Protein AF-A0A2E6QHL0-F1 (afdb_monomer)

Mean predicted aligned error: 8.98 Å

Sequence (93 aa):
MSERKTPHPVDVHVGRRLKHRREQLGLSQVVLAGSTGVTYQQIQKYETARDRISASRLHDMAETLGVPVGYFFAGLPHGEGSGCTVGDPSAES

pLDDT: mean 85.04, std 16.53, range [39.09, 96.75]

Radius of gyration: 17.1 Å; Cα contacts (8 Å, |Δi|>4): 73; chains: 1; bounding box: 36×60×32 Å

Secondary structure (DSSP, 8-state):
-----PPPHHHHHHHHHHHHHHHHTT--HHHHHHHHTS-HHHHHHHHTTSSPPPHHHHHHHHHHTT--GGGGTTTS-----------------

Nearest PDB structures (foldseek):
  2b5a-assembly1_A  TM=9.445E-01  e=6.366E-06  [Bacillus] caldolyticus
  1y7y-assembly1_B  TM=9.591E-01  e=2.388E-05  Aeromonas hydrophila
  3f52-assembly1_A  TM=9.615E-01  e=5.764E-05  Corynebacterium glutamicum
  3f51-assembly1_A  TM=9.421E-01  e=6.139E-05  Corynebacterium glutamicum
  3f52-assembly1_E  TM=9.026E-01  e=9.538E-05  Corynebacterium glutamicum

Structure (mmCIF, N/CA/C/O backbone):
data_AF-A0A2E6QHL0-F1
#
_entry.id   AF-A0A2E6QHL0-F1
#
loop_
_atom_site.group_PDB
_atom_site.id
_atom_site.type_symbol
_atom_site.label_atom_id
_atom_site.label_alt_id
_atom_site.label_comp_id
_atom_site.label_asym_id
_atom_site.label_entity_id
_atom_site.label_seq_id
_atom_site.pdbx_PDB_ins_code
_atom_site.Cartn_x
_atom_site.Cartn_y
_atom_site.Cartn_z
_atom_site.occupancy
_atom_site.B_iso_or_equiv
_atom_site.auth_seq_id
_atom_site.auth_comp_id
_atom_site.auth_asym_id
_atom_site.auth_atom_id
_atom_site.pdbx_PDB_model_num
ATOM 1 N N . MET A 1 1 ? 22.203 14.835 -1.957 1.00 39.09 1 MET A N 1
ATOM 2 C CA . MET A 1 1 ? 21.006 14.829 -2.825 1.00 39.09 1 MET A CA 1
ATOM 3 C C . MET A 1 1 ? 20.719 13.379 -3.164 1.00 39.09 1 MET A C 1
ATOM 5 O O . MET A 1 1 ? 21.565 12.771 -3.798 1.00 39.09 1 MET A O 1
ATOM 9 N N . SER A 1 2 ? 19.634 12.788 -2.660 1.00 51.91 2 SER A N 1
ATOM 10 C CA . SER A 1 2 ? 19.357 11.369 -2.922 1.00 51.91 2 SER A CA 1
ATOM 11 C C . SER A 1 2 ? 19.012 11.168 -4.395 1.00 51.91 2 SER A C 1
ATOM 13 O O . SER A 1 2 ? 18.064 11.777 -4.892 1.00 51.91 2 SER A O 1
ATOM 15 N N . GLU A 1 3 ? 19.793 10.335 -5.085 1.00 53.38 3 GLU A N 1
ATOM 16 C CA . GLU A 1 3 ? 19.503 9.867 -6.440 1.00 53.38 3 GLU A CA 1
ATOM 17 C C . GLU A 1 3 ? 18.059 9.364 -6.505 1.00 53.38 3 GLU A C 1
ATOM 19 O O . GLU A 1 3 ? 17.643 8.511 -5.715 1.00 53.38 3 GLU A O 1
ATOM 24 N N . ARG A 1 4 ? 17.266 9.914 -7.433 1.00 60.31 4 ARG A N 1
ATOM 25 C CA . ARG A 1 4 ? 15.922 9.407 -7.716 1.00 60.31 4 ARG A CA 1
ATOM 26 C C . ARG A 1 4 ? 16.063 8.034 -8.362 1.00 60.31 4 ARG A C 1
ATOM 28 O O . ARG A 1 4 ? 16.094 7.919 -9.581 1.00 60.31 4 ARG A O 1
ATOM 35 N N . LYS A 1 5 ? 16.174 7.001 -7.529 1.00 67.69 5 LYS A N 1
ATOM 36 C CA . LYS A 1 5 ? 16.143 5.611 -7.963 1.00 67.69 5 LYS A CA 1
ATOM 37 C C . LYS A 1 5 ? 14.786 5.365 -8.612 1.00 67.69 5 LYS A C 1
ATOM 39 O O . LYS A 1 5 ? 13.758 5.449 -7.941 1.00 67.69 5 LYS A O 1
ATOM 44 N N . THR A 1 6 ? 14.787 5.132 -9.921 1.00 81.19 6 THR A N 1
ATOM 45 C CA . THR A 1 6 ? 13.578 4.768 -10.659 1.00 81.19 6 THR A CA 1
ATOM 46 C C . THR A 1 6 ? 12.955 3.546 -9.979 1.00 81.19 6 THR A C 1
ATOM 48 O O . THR A 1 6 ? 13.671 2.565 -9.748 1.00 81.19 6 THR A O 1
ATOM 51 N N . PRO A 1 7 ? 11.668 3.600 -9.596 1.00 85.50 7 PRO A N 1
ATOM 52 C CA . PRO A 1 7 ? 11.020 2.478 -8.934 1.00 85.50 7 PRO A CA 1
ATOM 53 C C . PRO A 1 7 ? 11.005 1.260 -9.856 1.00 85.50 7 PRO A C 1
ATOM 55 O O . PRO A 1 7 ? 10.906 1.387 -11.078 1.00 85.50 7 PRO A O 1
ATOM 58 N N . HIS A 1 8 ? 11.132 0.071 -9.270 1.00 88.94 8 HIS A N 1
ATOM 59 C CA . HIS A 1 8 ? 11.159 -1.163 -10.043 1.00 88.94 8 HIS A CA 1
ATOM 60 C C . HIS A 1 8 ? 9.808 -1.349 -10.761 1.00 88.94 8 HIS A C 1
ATOM 62 O O . HIS A 1 8 ? 8.765 -1.109 -10.147 1.00 88.94 8 HIS A O 1
ATOM 68 N N . PRO A 1 9 ? 9.771 -1.816 -12.023 1.00 90.62 9 PRO A N 1
ATOM 69 C CA . PRO A 1 9 ? 8.518 -1.965 -12.775 1.00 90.62 9 PRO A CA 1
ATOM 70 C C . PRO A 1 9 ? 7.490 -2.862 -12.065 1.00 90.62 9 PRO A C 1
ATOM 72 O O . PRO A 1 9 ? 6.290 -2.604 -12.136 1.00 90.62 9 PRO A O 1
ATOM 75 N N . VAL A 1 10 ? 7.958 -3.870 -11.322 1.00 91.62 10 VAL A N 1
ATOM 76 C CA . VAL A 1 10 ? 7.099 -4.724 -10.480 1.00 91.62 10 VAL A CA 1
ATOM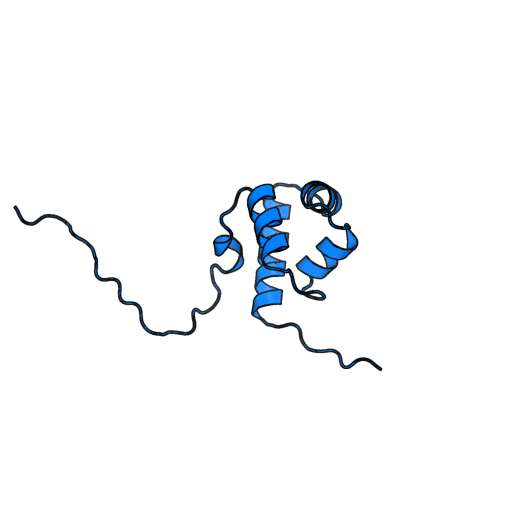 77 C C . VAL A 1 10 ? 6.434 -3.923 -9.358 1.00 91.62 10 VAL A C 1
ATOM 79 O O . VAL A 1 10 ? 5.233 -4.067 -9.160 1.00 91.62 10 VAL A O 1
ATOM 82 N N . ASP A 1 11 ? 7.169 -3.048 -8.663 1.00 93.06 11 ASP A N 1
ATOM 83 C CA . ASP A 1 11 ? 6.608 -2.225 -7.582 1.00 93.06 11 ASP A CA 1
ATOM 84 C C . ASP A 1 11 ? 5.542 -1.260 -8.135 1.00 93.06 11 ASP A C 1
ATOM 86 O O . ASP A 1 11 ? 4.471 -1.103 -7.549 1.00 93.06 11 ASP A O 1
ATOM 90 N N . VAL A 1 12 ? 5.797 -0.674 -9.313 1.00 94.06 12 VAL A N 1
ATOM 91 C CA . VAL A 1 12 ? 4.840 0.187 -10.033 1.00 94.06 12 VAL A CA 1
ATOM 92 C C . VAL A 1 12 ? 3.560 -0.571 -10.381 1.00 94.06 12 VAL A C 1
ATOM 94 O O . VAL A 1 12 ? 2.455 -0.065 -10.168 1.00 94.06 12 VAL A O 1
ATOM 97 N N . HIS A 1 13 ? 3.688 -1.795 -10.892 1.00 94.94 13 HIS A N 1
ATOM 98 C CA . HIS A 1 13 ? 2.538 -2.630 -11.236 1.00 94.94 13 HIS A CA 1
ATOM 99 C C . HIS A 1 13 ? 1.724 -3.026 -10.005 1.00 94.94 13 HIS A C 1
ATOM 101 O O . HIS A 1 13 ? 0.505 -2.844 -9.993 1.00 94.94 13 HIS A O 1
ATOM 107 N N . VAL A 1 14 ? 2.395 -3.502 -8.953 1.00 95.62 14 VAL A N 1
ATOM 108 C CA . VAL A 1 14 ? 1.762 -3.884 -7.685 1.00 95.62 14 VAL A CA 1
ATOM 109 C C . VAL A 1 14 ? 1.011 -2.695 -7.082 1.00 95.62 14 VAL A C 1
ATOM 111 O O . VAL A 1 14 ? -0.168 -2.827 -6.747 1.00 95.62 14 VAL A O 1
ATOM 114 N N . GLY A 1 15 ? 1.635 -1.513 -7.030 1.00 95.75 15 GLY A N 1
ATOM 115 C CA . GLY A 1 15 ? 1.000 -0.282 -6.550 1.00 95.75 15 GLY A CA 1
ATOM 116 C C . GLY A 1 15 ? -0.246 0.101 -7.355 1.00 95.75 15 GLY A C 1
ATOM 117 O O . GLY A 1 15 ? -1.288 0.432 -6.782 1.00 95.75 15 GLY A O 1
ATOM 118 N N . ARG A 1 16 ? -0.195 -0.036 -8.688 1.00 95.88 16 ARG A N 1
ATOM 119 C CA . ARG A 1 16 ? -1.357 0.203 -9.561 1.00 95.88 16 ARG A CA 1
ATOM 120 C C . ARG A 1 16 ? -2.487 -0.794 -9.300 1.00 95.88 16 ARG A C 1
ATOM 122 O O . ARG A 1 16 ? -3.651 -0.396 -9.263 1.00 95.88 16 ARG A O 1
ATOM 129 N N . ARG A 1 17 ? -2.165 -2.079 -9.116 1.00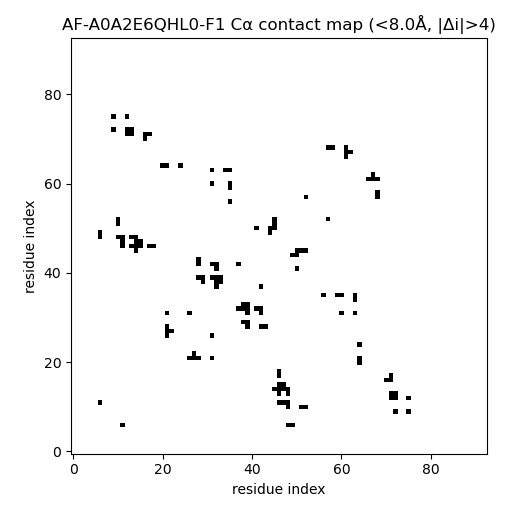 96.19 17 ARG A N 1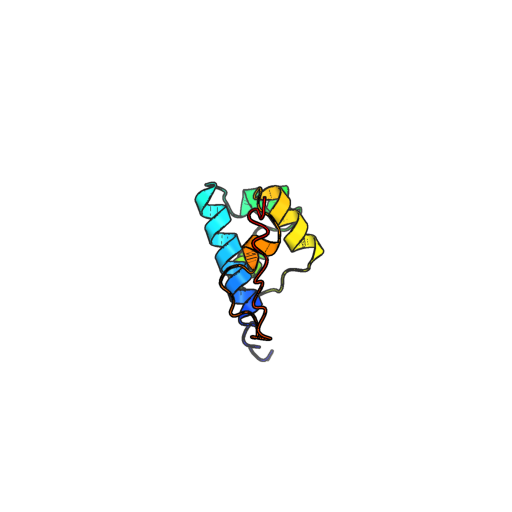
ATOM 130 C CA . ARG A 1 17 ? -3.147 -3.137 -8.811 1.00 96.19 17 ARG A CA 1
ATOM 131 C C . ARG A 1 17 ? -3.804 -2.917 -7.452 1.00 96.19 17 ARG A C 1
ATOM 133 O O . ARG A 1 17 ? -5.019 -3.087 -7.352 1.00 96.19 17 ARG A O 1
ATOM 140 N N . LEU A 1 18 ? -3.027 -2.487 -6.456 1.00 96.19 18 LEU A N 1
ATOM 141 C CA . LEU A 1 18 ? -3.515 -2.116 -5.128 1.00 96.19 18 LEU A CA 1
ATOM 142 C C . LEU A 1 18 ? -4.534 -0.978 -5.211 1.00 96.19 18 LEU A C 1
ATOM 144 O O . LEU A 1 18 ? -5.672 -1.145 -4.772 1.00 96.19 18 LEU A O 1
ATOM 148 N N . LYS A 1 19 ? -4.159 0.130 -5.861 1.00 96.75 19 LYS A N 1
ATOM 149 C CA . LYS A 1 19 ? -5.041 1.285 -6.069 1.00 96.75 19 LYS A CA 1
ATOM 150 C C . LYS A 1 19 ? -6.341 0.884 -6.764 1.00 96.75 19 LYS A C 1
ATOM 152 O O . LYS A 1 19 ? -7.424 1.192 -6.279 1.00 96.75 19 LYS A O 1
ATOM 157 N N . HIS A 1 20 ? -6.225 0.160 -7.874 1.00 96.31 20 HIS A N 1
ATOM 158 C CA . HIS A 1 20 ? -7.378 -0.247 -8.670 1.00 96.31 20 HIS A CA 1
ATOM 159 C C . HIS A 1 20 ? -8.339 -1.134 -7.873 1.00 96.31 20 HIS A C 1
ATOM 161 O O . HIS A 1 20 ? -9.546 -0.910 -7.891 1.00 96.31 20 HIS A O 1
ATOM 167 N N . ARG A 1 21 ? -7.821 -2.121 -7.128 1.00 96.50 21 ARG A N 1
ATOM 168 C CA . ARG A 1 21 ? -8.670 -2.993 -6.308 1.00 96.50 21 ARG A CA 1
ATOM 169 C C . ARG A 1 21 ? -9.334 -2.229 -5.165 1.00 96.50 21 ARG A C 1
ATOM 171 O O . ARG A 1 21 ? -10.512 -2.448 -4.903 1.00 96.50 21 ARG A O 1
ATOM 178 N N . ARG A 1 22 ? -8.606 -1.315 -4.521 1.00 96.19 22 ARG A N 1
ATOM 179 C CA . ARG A 1 22 ? -9.157 -0.436 -3.485 1.00 96.19 22 ARG A CA 1
ATOM 180 C C . ARG A 1 22 ? -10.329 0.393 -4.028 1.00 96.19 22 ARG A C 1
ATOM 182 O O . ARG A 1 22 ? -11.373 0.459 -3.387 1.00 96.19 22 ARG A O 1
ATOM 189 N N . GLU A 1 23 ? -10.166 0.992 -5.207 1.00 96.00 23 GLU A N 1
ATOM 190 C CA . GLU A 1 23 ? -11.199 1.804 -5.865 1.00 96.00 23 GLU A CA 1
ATOM 191 C C . GLU A 1 23 ? -12.428 0.977 -6.262 1.00 96.00 23 GLU A C 1
ATOM 193 O O . GLU A 1 23 ? -13.548 1.427 -6.041 1.00 96.00 23 GLU A O 1
ATOM 198 N N . GLN A 1 24 ? -12.242 -0.254 -6.750 1.00 96.12 24 GLN A N 1
ATOM 199 C CA . GLN A 1 24 ? -13.352 -1.177 -7.034 1.00 96.12 24 GLN A CA 1
ATOM 200 C C . GLN A 1 24 ? -14.199 -1.507 -5.803 1.00 96.12 24 GLN A C 1
ATOM 202 O O . GLN A 1 24 ? -15.400 -1.725 -5.925 1.00 96.12 24 GLN A O 1
ATOM 207 N N . LEU A 1 25 ? -13.575 -1.564 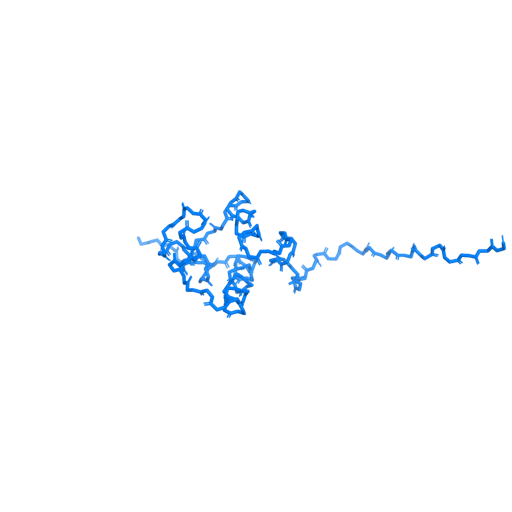-4.627 1.00 94.81 25 LEU A N 1
ATOM 208 C CA . LEU A 1 25 ? -14.260 -1.810 -3.360 1.00 94.81 25 LEU A CA 1
ATOM 209 C C . LEU A 1 25 ? -14.826 -0.524 -2.732 1.00 94.81 25 LEU A C 1
ATOM 211 O O . LEU A 1 25 ? -15.399 -0.581 -1.649 1.00 94.81 25 LEU A O 1
ATOM 215 N N . GLY A 1 26 ? -14.641 0.640 -3.368 1.00 95.69 26 GLY A N 1
ATOM 216 C CA . GLY A 1 26 ? -15.068 1.932 -2.825 1.00 95.69 26 GLY A CA 1
ATOM 217 C C . GLY A 1 26 ? -14.316 2.352 -1.556 1.00 95.69 26 GLY A C 1
ATOM 218 O O . GLY A 1 26 ? -14.782 3.217 -0.818 1.00 95.69 26 GLY A O 1
ATOM 219 N N . LEU A 1 27 ? -13.156 1.748 -1.277 1.00 94.19 27 LEU A N 1
ATOM 220 C CA . LEU A 1 27 ? -12.393 2.013 -0.060 1.00 94.19 27 LEU A CA 1
ATOM 221 C C . LEU A 1 27 ? -11.533 3.271 -0.225 1.00 94.19 27 LEU A C 1
ATOM 223 O O . LEU A 1 27 ? -10.860 3.469 -1.240 1.00 94.19 27 LEU A O 1
ATOM 227 N N . SER A 1 28 ? -11.487 4.124 0.798 1.00 95.62 28 SER A N 1
ATOM 228 C CA . SER A 1 28 ? -10.523 5.228 0.839 1.00 95.62 28 SER A CA 1
ATOM 229 C C . SER A 1 28 ? -9.141 4.729 1.281 1.00 95.62 28 SER A C 1
ATOM 231 O O . SER A 1 28 ? -9.008 3.665 1.890 1.00 95.62 28 SER A O 1
ATOM 233 N N . GLN A 1 29 ? -8.087 5.503 1.000 1.00 95.38 29 GLN A N 1
ATOM 234 C CA . GLN A 1 29 ? -6.728 5.169 1.453 1.00 95.38 29 GLN A CA 1
ATOM 235 C C . GLN A 1 29 ? -6.634 5.080 2.984 1.00 95.38 29 GLN A C 1
ATOM 237 O O . GLN A 1 29 ? -5.895 4.249 3.498 1.00 95.38 29 GLN A O 1
ATOM 242 N N . VAL A 1 30 ? -7.403 5.902 3.708 1.00 95.31 30 VAL A N 1
ATOM 243 C CA . VAL A 1 30 ? -7.453 5.896 5.179 1.00 95.31 30 VAL A CA 1
ATOM 244 C C . VAL A 1 30 ? -8.084 4.606 5.702 1.00 95.31 30 VAL A C 1
ATOM 246 O O . VAL A 1 30 ? -7.579 4.033 6.662 1.00 95.31 30 VAL A O 1
ATOM 249 N N . VAL A 1 31 ? -9.145 4.120 5.050 1.00 93.62 31 VAL A N 1
ATOM 250 C CA . VAL A 1 31 ? -9.801 2.863 5.442 1.00 93.62 31 VAL A CA 1
ATOM 251 C C . VAL A 1 31 ? -8.863 1.677 5.216 1.00 93.62 31 VAL A C 1
ATOM 253 O O . VAL A 1 31 ? -8.648 0.893 6.135 1.00 93.62 31 VAL A O 1
ATOM 256 N N . LEU A 1 32 ? -8.226 1.594 4.042 1.00 93.44 32 LEU A N 1
ATOM 257 C CA . LEU A 1 32 ? -7.247 0.538 3.758 1.00 93.44 32 LEU A CA 1
ATOM 258 C C . LEU A 1 32 ? -6.060 0.578 4.736 1.00 93.44 32 LEU A C 1
ATOM 260 O O . LEU A 1 32 ? -5.612 -0.464 5.208 1.00 93.44 32 LEU A O 1
ATOM 264 N N . ALA A 1 33 ? -5.570 1.777 5.059 1.00 94.69 33 ALA A N 1
ATOM 265 C CA . ALA A 1 33 ? -4.499 1.988 6.028 1.00 94.69 33 ALA A CA 1
ATOM 266 C C . ALA A 1 33 ? -4.878 1.473 7.428 1.00 94.69 33 ALA A C 1
ATOM 268 O O . ALA A 1 33 ? -4.101 0.745 8.044 1.00 94.69 33 ALA A O 1
ATOM 269 N N . GLY A 1 34 ? -6.094 1.790 7.890 1.00 94.44 34 GLY A N 1
ATOM 270 C CA . GLY A 1 34 ? -6.625 1.322 9.171 1.00 94.44 34 GLY A CA 1
ATOM 271 C C . GLY A 1 34 ? -6.704 -0.202 9.262 1.00 94.44 34 GLY A C 1
ATOM 272 O O . GLY A 1 34 ? -6.262 -0.775 10.252 1.00 94.44 34 GLY A O 1
ATOM 273 N N . SER A 1 35 ? -7.188 -0.864 8.209 1.00 90.69 35 SER A N 1
ATOM 274 C CA . SER A 1 35 ? -7.306 -2.329 8.170 1.00 90.69 35 SER A CA 1
ATOM 275 C C . SER A 1 35 ? -5.964 -3.055 8.069 1.00 90.69 35 SER A C 1
ATOM 277 O O . SER A 1 35 ? -5.834 -4.169 8.558 1.00 90.69 35 SER A O 1
ATOM 279 N N . THR A 1 36 ? -4.954 -2.425 7.465 1.00 90.25 36 THR A N 1
ATOM 280 C CA . THR A 1 36 ? -3.626 -3.033 7.261 1.00 90.25 36 THR A CA 1
ATOM 281 C C . THR A 1 36 ? -2.603 -2.609 8.315 1.00 90.25 36 THR A C 1
ATOM 283 O O . THR A 1 36 ? -1.461 -3.063 8.277 1.00 90.25 36 THR A O 1
ATOM 286 N N . GLY A 1 37 ? -2.976 -1.741 9.263 1.00 91.81 37 GLY A N 1
ATOM 287 C CA . GLY A 1 37 ? -2.090 -1.276 10.333 1.00 91.81 37 GLY A CA 1
ATOM 288 C C . GLY A 1 37 ? -0.893 -0.464 9.827 1.00 91.81 37 GLY A C 1
ATOM 289 O O . GLY A 1 37 ? 0.200 -0.559 10.389 1.00 91.81 37 GLY A O 1
ATOM 290 N N . VAL A 1 38 ? -1.076 0.294 8.743 1.00 93.31 38 VAL A N 1
ATOM 291 C CA . VAL A 1 38 ? -0.083 1.239 8.206 1.00 93.31 38 VAL A CA 1
ATOM 292 C C . VAL A 1 38 ? -0.679 2.642 8.151 1.00 93.31 38 VAL A C 1
ATOM 294 O O . VAL A 1 38 ? -1.871 2.844 8.360 1.00 93.31 38 VAL A O 1
ATOM 297 N N . THR A 1 39 ? 0.143 3.651 7.881 1.00 95.62 39 THR A N 1
ATOM 298 C CA . THR A 1 39 ? -0.346 5.032 7.753 1.00 95.62 39 THR A CA 1
ATOM 299 C C . THR A 1 39 ? -0.965 5.294 6.377 1.00 95.62 39 THR A C 1
ATOM 301 O O . THR A 1 39 ?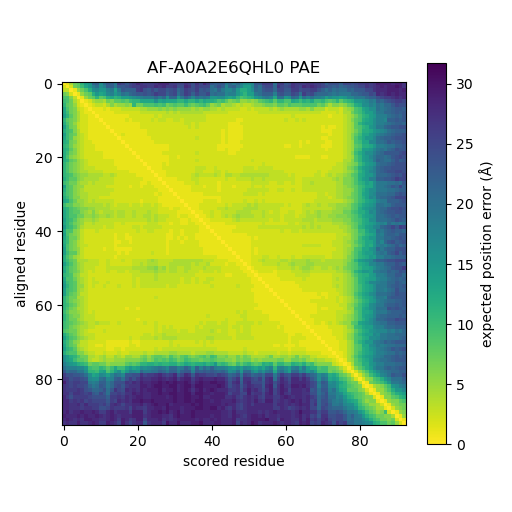 -0.573 4.686 5.378 1.00 95.62 39 THR A O 1
ATOM 304 N N . TYR A 1 40 ? -1.884 6.265 6.281 1.00 93.88 40 TYR A N 1
ATOM 305 C CA . TYR A 1 40 ? -2.457 6.673 4.985 1.00 93.88 40 TYR A CA 1
ATOM 306 C C . TYR A 1 40 ? -1.368 7.113 3.990 1.00 93.88 40 TYR A C 1
ATOM 308 O O . TYR A 1 40 ? -1.454 6.834 2.795 1.00 93.88 40 TYR A O 1
ATOM 316 N N . GLN A 1 41 ? -0.312 7.761 4.493 1.00 95.50 41 GLN A N 1
ATOM 317 C CA . GLN A 1 41 ? 0.825 8.201 3.689 1.00 95.50 41 GLN A CA 1
ATOM 318 C C . GLN A 1 41 ? 1.587 7.009 3.112 1.00 95.50 41 GLN A 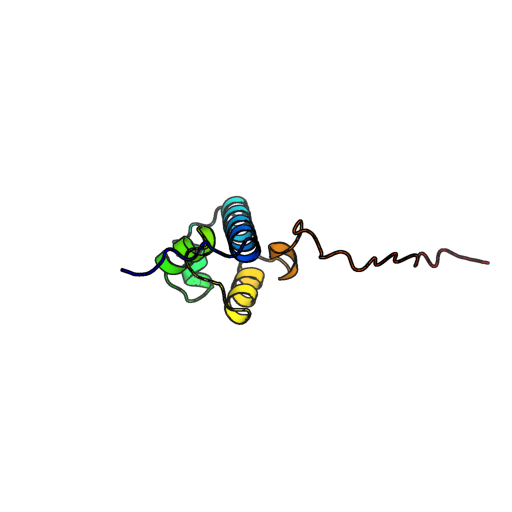C 1
ATOM 320 O O . GLN A 1 41 ? 2.021 7.067 1.964 1.00 95.50 41 GLN A O 1
ATOM 325 N N . GLN A 1 42 ? 1.734 5.920 3.873 1.00 95.06 42 GLN A N 1
ATOM 326 C CA . GLN A 1 42 ? 2.344 4.690 3.367 1.00 95.06 42 GLN A CA 1
ATOM 327 C C . GLN A 1 42 ? 1.495 4.059 2.269 1.00 95.06 42 GLN A C 1
ATOM 329 O O . GLN A 1 42 ? 2.050 3.736 1.226 1.00 95.06 42 GLN A O 1
ATOM 334 N N . ILE A 1 43 ? 0.168 3.983 2.428 1.00 95.94 43 ILE A N 1
ATOM 335 C CA . ILE A 1 43 ? -0.715 3.525 1.341 1.00 95.94 43 ILE A CA 1
ATOM 336 C C . ILE A 1 43 ? -0.519 4.379 0.085 1.00 95.94 43 ILE A C 1
ATOM 338 O O . ILE A 1 43 ? -0.311 3.837 -0.998 1.00 95.94 43 ILE A O 1
ATOM 342 N N . GLN A 1 44 ? -0.486 5.709 0.213 1.00 95.44 44 GLN A N 1
ATOM 343 C CA . GLN A 1 44 ? -0.228 6.594 -0.925 1.00 95.44 44 GLN A CA 1
ATOM 344 C C . GLN A 1 44 ? 1.142 6.325 -1.574 1.00 95.44 44 GLN A C 1
ATOM 346 O O . GLN A 1 44 ? 1.266 6.334 -2.802 1.00 95.44 44 GLN A O 1
ATOM 351 N N . LYS A 1 45 ? 2.189 6.088 -0.775 1.00 95.00 45 LYS A N 1
ATOM 352 C CA . LYS A 1 45 ? 3.528 5.755 -1.282 1.00 95.00 45 LYS A CA 1
ATOM 353 C C . LYS A 1 45 ? 3.572 4.392 -1.967 1.00 95.00 45 LYS A C 1
ATOM 355 O O . LYS A 1 45 ? 4.242 4.279 -2.987 1.00 95.00 45 LYS A O 1
ATOM 360 N N . TYR A 1 46 ? 2.835 3.407 -1.465 1.00 95.81 46 TYR A N 1
ATOM 361 C CA . TYR A 1 46 ? 2.695 2.094 -2.090 1.00 95.81 46 TYR A CA 1
ATOM 362 C C . TYR A 1 46 ? 1.965 2.187 -3.429 1.00 95.81 46 TYR A C 1
ATOM 364 O O . TYR A 1 46 ? 2.457 1.689 -4.436 1.00 95.81 46 TYR A O 1
ATOM 372 N N . GLU A 1 47 ? 0.850 2.917 -3.484 1.00 95.19 47 GLU A N 1
ATOM 373 C CA . GLU A 1 47 ? 0.095 3.131 -4.726 1.00 95.19 47 GLU A CA 1
ATOM 374 C C . GLU A 1 47 ? 0.886 3.904 -5.788 1.00 95.19 47 GLU A C 1
ATOM 376 O O . GLU A 1 47 ? 0.665 3.723 -6.983 1.00 95.19 47 GLU A O 1
ATOM 381 N N . THR A 1 48 ? 1.815 4.763 -5.362 1.00 94.12 48 THR A N 1
ATOM 382 C CA . THR A 1 48 ? 2.700 5.531 -6.254 1.00 94.12 48 THR A CA 1
ATOM 383 C C . THR A 1 48 ? 4.067 4.876 -6.465 1.00 94.12 48 THR A C 1
ATOM 385 O O . THR A 1 48 ? 4.922 5.477 -7.114 1.00 94.12 48 THR A O 1
ATOM 388 N N . ALA A 1 49 ? 4.278 3.670 -5.918 1.00 92.75 49 ALA A N 1
ATOM 389 C CA . ALA A 1 49 ? 5.540 2.925 -5.927 1.00 92.75 49 ALA A CA 1
ATOM 390 C C . ALA A 1 49 ? 6.764 3.732 -5.460 1.00 92.75 49 ALA A C 1
ATOM 392 O O . ALA A 1 49 ? 7.894 3.463 -5.860 1.00 92.75 49 ALA A O 1
ATOM 393 N N . ARG A 1 50 ? 6.547 4.734 -4.602 1.00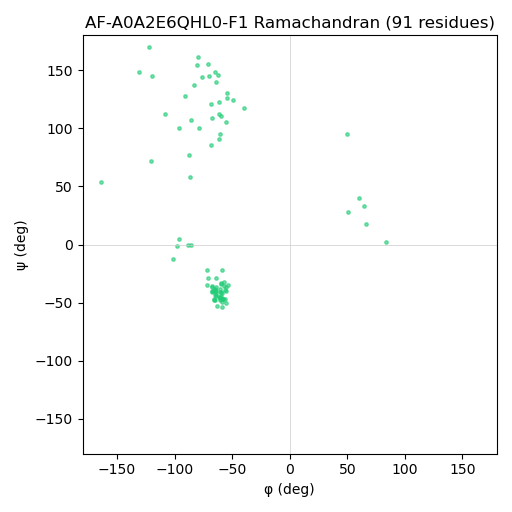 91.12 50 ARG A N 1
ATOM 394 C CA . ARG A 1 50 ? 7.627 5.487 -3.949 1.00 91.12 50 ARG A CA 1
ATOM 395 C C . ARG A 1 50 ? 8.330 4.643 -2.894 1.00 91.12 50 ARG A C 1
ATOM 397 O O . ARG A 1 50 ? 9.543 4.756 -2.754 1.00 91.12 50 ARG A O 1
ATOM 404 N N . ASP A 1 51 ? 7.564 3.788 -2.217 1.00 93.31 51 ASP A N 1
ATOM 405 C CA . ASP A 1 51 ? 8.067 2.820 -1.248 1.00 93.31 51 ASP A CA 1
ATOM 406 C C . ASP A 1 51 ? 7.708 1.404 -1.708 1.00 93.31 51 ASP A C 1
ATOM 408 O O . ASP A 1 51 ? 6.632 1.163 -2.261 1.00 93.31 51 ASP A O 1
ATOM 412 N N . ARG A 1 52 ? 8.609 0.457 -1.439 1.00 92.56 52 ARG A N 1
ATOM 413 C CA . ARG A 1 52 ? 8.380 -0.968 -1.693 1.00 92.56 52 ARG A CA 1
ATOM 414 C C . ARG A 1 52 ? 7.461 -1.549 -0.625 1.00 92.56 52 ARG A C 1
ATOM 416 O O . ARG A 1 52 ? 7.568 -1.201 0.552 1.00 92.56 52 ARG A O 1
ATOM 423 N N . ILE A 1 53 ? 6.604 -2.476 -1.033 1.00 94.19 53 ILE A N 1
ATOM 424 C CA . ILE A 1 53 ? 5.739 -3.229 -0.121 1.00 94.19 53 ILE A CA 1
ATOM 425 C C . ILE A 1 53 ? 6.487 -4.500 0.293 1.00 94.19 53 ILE A C 1
ATOM 427 O O . ILE A 1 53 ? 6.985 -5.233 -0.561 1.00 94.19 53 ILE A O 1
ATOM 431 N N . SER A 1 54 ? 6.600 -4.766 1.596 1.00 94.19 54 SER A N 1
ATOM 432 C CA . SER A 1 54 ? 7.148 -6.041 2.071 1.00 94.19 54 SER A CA 1
ATOM 433 C C . SER A 1 54 ? 6.167 -7.184 1.802 1.00 94.19 54 SER A C 1
ATOM 435 O O . SER A 1 54 ? 4.959 -6.968 1.743 1.00 94.19 54 SER A O 1
ATOM 437 N N . ALA A 1 55 ? 6.670 -8.417 1.701 1.00 93.56 55 ALA A N 1
ATOM 438 C CA . ALA A 1 55 ? 5.824 -9.591 1.478 1.00 93.56 55 ALA A CA 1
ATOM 439 C C . ALA A 1 55 ? 4.718 -9.739 2.542 1.00 93.56 55 ALA A C 1
ATOM 441 O O . ALA A 1 55 ? 3.574 -10.012 2.194 1.00 93.56 55 ALA A O 1
ATOM 442 N N . SER A 1 56 ? 5.038 -9.470 3.813 1.00 94.44 56 SER A N 1
ATOM 443 C CA . SER A 1 56 ? 4.064 -9.468 4.912 1.00 94.44 56 SER A CA 1
ATOM 444 C C . SER A 1 56 ? 2.933 -8.463 4.693 1.00 94.44 56 SER A C 1
ATOM 446 O O . SER A 1 56 ? 1.768 -8.827 4.733 1.00 94.44 56 SER A O 1
ATOM 448 N N . ARG A 1 57 ? 3.257 -7.209 4.358 1.00 94.50 57 ARG A N 1
ATOM 449 C CA . ARG A 1 57 ? 2.242 -6.171 4.127 1.00 94.50 57 ARG A CA 1
ATOM 450 C C . ARG A 1 57 ? 1.411 -6.437 2.884 1.00 94.50 57 ARG A C 1
ATOM 452 O O . ARG A 1 57 ? 0.223 -6.136 2.873 1.00 94.50 57 ARG A O 1
ATOM 459 N N . LEU A 1 58 ? 2.024 -6.998 1.843 1.00 94.94 58 LEU A N 1
ATOM 460 C CA . LEU A 1 58 ? 1.301 -7.394 0.642 1.00 94.94 58 LEU A CA 1
ATOM 461 C C . LEU A 1 58 ? 0.284 -8.503 0.948 1.00 94.94 58 LEU A C 1
ATOM 463 O O . LEU A 1 58 ? -0.810 -8.481 0.389 1.00 94.94 58 LEU A O 1
ATOM 467 N N . HIS A 1 59 ? 0.629 -9.431 1.847 1.00 95.38 59 HIS A N 1
ATOM 468 C CA . HIS A 1 59 ? -0.287 -10.452 2.350 1.00 95.38 59 HIS A CA 1
ATOM 469 C C . HIS A 1 59 ? -1.459 -9.831 3.120 1.00 95.38 59 HIS A C 1
ATOM 471 O O . HIS A 1 59 ? -2.604 -10.042 2.730 1.00 95.38 59 HIS A O 1
ATOM 477 N N . ASP A 1 60 ? -1.184 -8.977 4.113 1.00 94.88 60 ASP A N 1
ATOM 478 C CA . ASP A 1 60 ? -2.225 -8.293 4.902 1.00 94.88 60 ASP A CA 1
ATOM 479 C C . ASP A 1 60 ? -3.190 -7.487 4.005 1.00 94.88 60 ASP A C 1
ATOM 481 O O . ASP A 1 60 ? -4.408 -7.449 4.208 1.00 94.88 60 ASP A O 1
ATOM 485 N N . MET A 1 61 ? -2.649 -6.836 2.967 1.00 94.81 61 MET A N 1
ATOM 486 C CA . MET A 1 61 ? -3.437 -6.114 1.964 1.00 94.81 61 MET A CA 1
ATOM 487 C C . MET A 1 61 ? -4.288 -7.051 1.108 1.00 94.81 61 MET A C 1
ATOM 489 O O . MET A 1 61 ? -5.426 -6.704 0.799 1.00 94.81 61 MET A O 1
ATOM 493 N N . ALA A 1 62 ? -3.762 -8.210 0.707 1.00 95.88 62 ALA A N 1
ATOM 494 C CA . ALA A 1 62 ? -4.516 -9.221 -0.033 1.00 95.88 62 ALA A CA 1
ATOM 495 C C . ALA A 1 62 ? -5.724 -9.711 0.775 1.00 95.88 62 ALA A C 1
ATOM 497 O O . ALA A 1 62 ? -6.838 -9.725 0.250 1.00 95.88 62 ALA A O 1
ATOM 498 N N . GLU A 1 63 ? -5.518 -10.024 2.056 1.00 95.25 63 GLU A N 1
ATOM 499 C CA . GLU A 1 63 ? -6.587 -10.441 2.969 1.00 95.25 63 GLU A CA 1
ATOM 500 C C . GLU A 1 63 ? -7.643 -9.345 3.125 1.00 95.25 63 GLU A C 1
ATOM 502 O O . GLU A 1 63 ? -8.830 -9.593 2.921 1.00 95.25 63 GLU A O 1
ATOM 507 N N . THR A 1 64 ? -7.211 -8.104 3.371 1.00 93.19 64 THR A N 1
ATOM 508 C CA . THR A 1 64 ? -8.114 -6.948 3.506 1.00 93.19 64 THR A CA 1
ATOM 509 C C . THR A 1 64 ? -8.936 -6.695 2.237 1.00 93.19 64 THR A C 1
ATOM 511 O O . THR A 1 64 ? -10.104 -6.318 2.304 1.00 93.19 64 THR A O 1
ATOM 514 N N . LEU A 1 65 ? -8.332 -6.880 1.060 1.00 94.25 65 LEU A N 1
ATOM 515 C CA . LEU A 1 65 ? -8.969 -6.636 -0.238 1.00 94.25 65 LEU A CA 1
ATOM 516 C C . LEU A 1 65 ? -9.720 -7.863 -0.787 1.00 94.25 65 LEU A C 1
ATOM 518 O O . LEU A 1 65 ? -10.301 -7.783 -1.880 1.00 94.25 65 LEU A O 1
ATOM 522 N N . GLY A 1 66 ? -9.698 -8.984 -0.057 1.00 95.00 66 GLY A N 1
ATOM 523 C CA . GLY A 1 66 ? -10.341 -10.241 -0.433 1.00 95.00 66 GLY A CA 1
ATOM 524 C C . GLY A 1 66 ? -9.819 -10.806 -1.754 1.00 95.00 66 GLY A C 1
ATOM 525 O O . GLY A 1 66 ? -10.610 -11.243 -2.589 1.00 95.00 66 GLY A O 1
ATOM 526 N N . VAL A 1 67 ? -8.507 -10.724 -1.996 1.00 96.12 67 VAL A N 1
ATOM 527 C CA . VAL A 1 67 ? -7.862 -11.231 -3.218 1.00 96.12 67 VAL A CA 1
ATOM 528 C C . VAL A 1 67 ? -6.649 -12.096 -2.875 1.00 96.12 67 VAL A C 1
ATOM 530 O O . VAL A 1 67 ? -5.959 -11.818 -1.898 1.00 96.12 67 VAL A O 1
ATOM 533 N N . PRO A 1 68 ? -6.324 -13.121 -3.682 1.00 96.00 68 PRO A N 1
ATOM 534 C CA . PRO A 1 68 ? -5.079 -13.861 -3.499 1.00 96.00 68 PRO A CA 1
ATOM 535 C C . PRO A 1 68 ? -3.872 -12.949 -3.756 1.00 96.00 68 PRO A C 1
ATOM 537 O O . PRO A 1 68 ? -3.928 -12.089 -4.633 1.00 96.00 68 PRO A O 1
ATOM 540 N N . VAL A 1 69 ? -2.740 -13.176 -3.078 1.00 94.31 69 VAL A N 1
ATOM 541 C CA . VAL A 1 69 ? -1.505 -12.376 -3.263 1.00 94.31 69 VAL A CA 1
ATOM 542 C C . VAL A 1 69 ? -1.061 -12.324 -4.735 1.00 94.31 69 VAL A C 1
ATOM 544 O O . VAL A 1 69 ? -0.615 -11.283 -5.221 1.00 94.31 69 VAL A O 1
ATOM 547 N N . GLY A 1 70 ? -1.266 -13.411 -5.490 1.00 94.19 70 GLY A N 1
ATOM 548 C CA . GLY A 1 70 ? -0.983 -13.472 -6.930 1.00 94.19 70 GLY A CA 1
ATOM 549 C C . GLY A 1 70 ? -1.743 -12.435 -7.771 1.00 94.19 70 GLY A C 1
ATOM 550 O O . GLY A 1 70 ? -1.270 -12.039 -8.837 1.00 94.19 70 GLY A O 1
ATOM 551 N N . TYR A 1 71 ? -2.870 -11.908 -7.277 1.00 95.00 71 TYR A N 1
ATOM 552 C CA . TYR A 1 71 ? -3.631 -10.844 -7.937 1.00 95.00 71 TYR A CA 1
ATOM 553 C C . TYR A 1 71 ? -2.772 -9.607 -8.231 1.00 95.00 71 TYR A C 1
ATOM 555 O O . TYR A 1 71 ? -2.952 -8.975 -9.278 1.00 95.00 71 TYR A O 1
ATOM 563 N N . PHE A 1 72 ? -1.842 -9.252 -7.340 1.00 94.50 72 PHE A N 1
ATOM 564 C CA . PHE A 1 72 ? -0.997 -8.068 -7.507 1.00 94.50 72 PHE A CA 1
ATOM 565 C C . PHE A 1 72 ? 0.056 -8.226 -8.604 1.00 94.50 72 PHE A C 1
ATOM 567 O O . PHE A 1 72 ? 0.506 -7.220 -9.141 1.00 94.50 72 PHE A O 1
ATOM 574 N N . PHE A 1 73 ? 0.407 -9.460 -8.969 1.00 93.88 73 PHE A N 1
ATOM 575 C CA . PHE A 1 73 ? 1.407 -9.764 -9.996 1.00 93.88 73 PHE A CA 1
ATOM 576 C C . PHE A 1 73 ? 0.786 -10.168 -11.338 1.00 93.88 73 PHE A C 1
ATOM 578 O O . PHE A 1 73 ? 1.474 -10.180 -12.354 1.00 93.88 73 PHE A O 1
ATOM 585 N N . ALA A 1 74 ? -0.520 -10.447 -11.372 1.00 91.25 74 ALA A N 1
ATOM 586 C CA . ALA A 1 74 ? -1.229 -10.808 -12.594 1.00 91.25 74 ALA A CA 1
ATOM 587 C C . ALA A 1 74 ? -1.031 -9.756 -13.703 1.00 91.25 74 ALA A C 1
ATOM 589 O O . ALA A 1 74 ? -1.215 -8.555 -13.478 1.00 91.25 74 ALA A O 1
ATOM 590 N N . GLY A 1 75 ? -0.672 -10.220 -14.902 1.00 85.88 75 GLY A N 1
ATOM 591 C CA . GLY A 1 75 ? -0.404 -9.373 -16.066 1.00 85.88 75 GLY A CA 1
ATOM 592 C C . GLY A 1 75 ? 1.008 -8.782 -16.127 1.00 85.88 75 GLY A C 1
ATOM 593 O O . GLY A 1 75 ? 1.291 -8.031 -17.057 1.00 85.88 75 GLY A O 1
ATOM 594 N N . LEU A 1 76 ? 1.895 -9.105 -15.177 1.00 87.00 76 LEU A N 1
ATOM 595 C CA . LEU A 1 76 ? 3.328 -8.902 -15.386 1.00 87.00 76 LEU A CA 1
ATOM 596 C C . LEU A 1 76 ? 3.840 -9.906 -16.426 1.00 87.00 76 LEU A C 1
ATOM 598 O O . LEU A 1 76 ? 3.366 -11.046 -16.439 1.00 87.00 76 LEU A O 1
ATOM 602 N N . PRO A 1 77 ? 4.808 -9.517 -17.275 1.00 78.50 77 PRO A N 1
ATOM 603 C CA . PRO A 1 77 ? 5.515 -10.484 -18.095 1.00 78.50 77 PRO A CA 1
ATOM 604 C C . PRO A 1 77 ? 6.198 -11.469 -17.146 1.00 78.50 77 PRO A C 1
ATOM 606 O O . PRO A 1 77 ? 7.112 -11.108 -16.401 1.00 78.50 77 PRO A O 1
ATOM 609 N N . HIS A 1 78 ? 5.711 -12.706 -17.128 1.00 65.69 78 HIS A N 1
ATOM 610 C CA . HIS A 1 78 ? 6.462 -13.805 -16.546 1.00 65.69 78 HIS A CA 1
ATOM 611 C C . HIS A 1 78 ? 7.733 -13.885 -17.385 1.00 65.69 78 HIS A C 1
ATOM 613 O O . HIS A 1 78 ? 7.634 -13.961 -18.607 1.00 65.69 78 HIS A O 1
ATOM 619 N N . GLY A 1 79 ? 8.911 -13.775 -16.769 1.00 59.88 79 GLY A N 1
ATOM 620 C CA . GLY A 1 79 ? 10.149 -14.056 -17.488 1.00 59.88 79 GLY A CA 1
ATOM 621 C C . GLY A 1 79 ? 10.018 -15.466 -18.047 1.00 59.88 79 GLY A C 1
ATOM 622 O O . GLY A 1 79 ? 10.001 -16.417 -17.271 1.00 59.88 79 GLY A O 1
ATOM 623 N N . GLU A 1 80 ? 9.792 -15.578 -19.352 1.00 53.22 80 GLU A N 1
ATOM 624 C CA . GLU A 1 80 ? 9.491 -16.827 -20.039 1.00 53.22 80 GLU A CA 1
ATOM 625 C C . GLU A 1 80 ? 10.668 -17.796 -19.893 1.00 53.22 80 GLU A C 1
ATOM 627 O O . GLU A 1 80 ? 11.592 -17.833 -20.697 1.00 53.22 80 GLU A O 1
ATOM 632 N N . GLY A 1 81 ? 10.617 -18.616 -18.847 1.00 47.56 81 GLY A N 1
ATOM 633 C CA . GLY A 1 81 ? 10.838 -20.041 -18.991 1.00 47.56 81 GLY A CA 1
ATOM 634 C C . GLY A 1 81 ? 9.497 -20.650 -19.367 1.00 47.56 81 GLY A C 1
ATOM 635 O O . GLY A 1 81 ? 8.583 -20.693 -18.548 1.00 47.56 81 GLY A O 1
ATOM 636 N N . SER A 1 82 ? 9.382 -21.048 -20.629 1.00 54.06 82 SER A N 1
ATOM 637 C CA . SER A 1 82 ? 8.255 -21.776 -21.203 1.00 54.06 82 SER A CA 1
ATOM 638 C C . SER A 1 82 ? 7.706 -22.838 -20.240 1.00 54.06 82 SER A C 1
ATOM 640 O O . SER A 1 82 ? 8.407 -23.774 -19.861 1.00 54.06 82 SER A O 1
ATOM 642 N N . GLY A 1 83 ? 6.447 -22.677 -19.845 1.00 47.12 83 GLY A N 1
ATOM 643 C CA . GLY A 1 83 ? 5.670 -23.656 -19.098 1.00 47.12 83 GLY A CA 1
ATOM 644 C C . GLY A 1 83 ? 4.440 -24.019 -19.909 1.00 47.12 83 GLY A C 1
ATOM 645 O O . GLY A 1 83 ? 3.335 -23.589 -19.597 1.00 47.12 83 GLY A O 1
ATOM 646 N N . CYS A 1 84 ? 4.649 -24.772 -20.985 1.00 46.72 84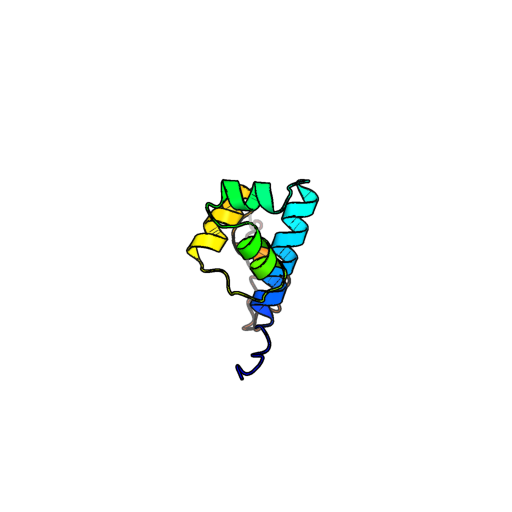 CYS A N 1
ATOM 647 C CA . CYS A 1 84 ? 3.597 -25.537 -21.633 1.00 46.72 84 CYS A CA 1
ATOM 648 C C . CYS A 1 84 ? 3.054 -26.547 -20.609 1.00 46.72 84 CYS A C 1
ATOM 650 O O . CYS A 1 84 ? 3.636 -27.612 -20.422 1.00 46.72 84 CYS A O 1
ATOM 652 N N . THR A 1 85 ? 1.973 -26.218 -19.902 1.00 53.28 85 THR A N 1
ATOM 653 C CA . THR A 1 85 ? 1.203 -27.222 -19.162 1.00 53.28 85 THR A CA 1
ATOM 654 C C . THR A 1 85 ? 0.174 -27.815 -20.119 1.00 53.28 85 THR A C 1
ATOM 656 O O . THR A 1 85 ? -1.003 -27.459 -20.083 1.00 53.28 85 THR A O 1
ATOM 659 N N . VAL A 1 86 ? 0.622 -28.708 -21.007 1.00 60.88 86 VAL A N 1
ATOM 660 C CA . VAL A 1 86 ? -0.270 -29.763 -21.501 1.00 60.88 86 VAL A CA 1
ATOM 661 C C . VAL A 1 86 ? -0.529 -30.661 -20.300 1.00 60.88 86 VAL A C 1
ATOM 663 O O . VAL A 1 86 ? 0.368 -31.330 -19.796 1.00 60.88 86 VAL A O 1
ATOM 666 N N . GLY A 1 87 ? -1.748 -30.591 -19.795 1.00 60.16 87 GLY A N 1
ATOM 667 C CA . GLY A 1 87 ? -2.210 -31.356 -18.651 1.00 60.16 87 GLY A CA 1
ATOM 668 C C . GLY A 1 87 ? -3.724 -31.317 -18.610 1.00 60.16 87 GLY A C 1
ATOM 669 O O . GLY A 1 87 ? -4.297 -30.900 -17.611 1.00 60.16 87 GLY A O 1
ATOM 670 N N . ASP A 1 88 ? -4.350 -31.691 -19.723 1.00 54.47 88 ASP A N 1
ATOM 671 C CA . ASP A 1 88 ? -5.764 -32.045 -19.771 1.00 54.47 88 ASP A CA 1
ATOM 672 C C . ASP A 1 88 ? -5.843 -33.578 -19.667 1.00 54.47 88 ASP A C 1
ATOM 674 O O . ASP A 1 88 ? -5.542 -34.262 -20.646 1.00 54.47 88 ASP A O 1
ATOM 678 N N . PRO A 1 89 ? -6.148 -34.166 -18.493 1.00 66.25 89 PRO A N 1
ATOM 679 C CA . PRO A 1 89 ? -6.484 -35.576 -18.394 1.00 66.25 89 PRO A CA 1
ATOM 680 C C . PRO A 1 89 ? -7.988 -35.751 -18.650 1.00 66.25 89 PRO A C 1
ATOM 682 O O . PRO A 1 89 ? -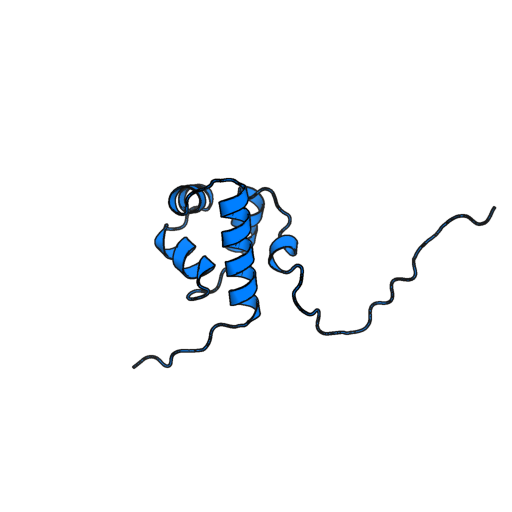8.720 -36.250 -17.794 1.00 66.25 89 PRO A O 1
ATOM 685 N N . SER A 1 90 ? -8.475 -35.319 -19.814 1.00 54.91 90 SER A N 1
ATOM 686 C CA . SER A 1 90 ? -9.789 -35.743 -20.293 1.00 54.91 90 SER A CA 1
ATOM 687 C C . SER A 1 90 ? -9.679 -37.145 -20.878 1.00 54.91 90 SER A C 1
ATOM 689 O O . SER A 1 90 ? -9.261 -37.327 -22.014 1.00 54.91 90 SER A O 1
ATOM 691 N N . ALA A 1 91 ? -10.083 -38.113 -20.058 1.00 57.94 91 ALA A N 1
ATOM 692 C CA . ALA A 1 91 ? -10.846 -39.291 -20.455 1.00 57.94 91 ALA A CA 1
ATOM 693 C C . ALA A 1 91 ? -10.332 -40.095 -21.667 1.00 57.94 91 ALA A C 1
ATOM 695 O O . ALA A 1 91 ? -10.759 -39.884 -22.800 1.00 57.94 91 ALA A O 1
ATOM 696 N N . GLU A 1 92 ? -9.557 -41.145 -21.388 1.00 53.47 92 GLU A N 1
ATOM 697 C CA . GLU A 1 92 ? -9.630 -42.370 -22.183 1.00 53.47 92 GLU A CA 1
ATOM 698 C C . GLU A 1 92 ? -10.303 -43.472 -21.351 1.00 53.47 92 GLU A C 1
ATOM 700 O O . GLU A 1 92 ? -9.734 -43.945 -20.371 1.00 53.47 92 GLU A O 1
ATOM 705 N N . SER A 1 93 ? -11.504 -43.838 -21.820 1.00 57.97 93 SER A N 1
ATOM 706 C CA . SER A 1 93 ? -12.304 -45.065 -21.609 1.00 57.97 93 SER A CA 1
ATOM 707 C C . SER A 1 93 ? -12.839 -45.406 -20.215 1.00 57.97 93 SER A C 1
ATOM 709 O O . SER A 1 93 ? -12.067 -45.852 -19.341 1.00 57.97 93 SER A O 1
#

Solvent-accessible surface area (backbone atoms only — not comparable to full-atom values): 5746 Å² total; per-residue (Å²): 131,85,78,84,73,78,61,54,71,65,44,45,46,32,11,45,42,50,49,52,54,36,56,76,69,70,49,51,57,59,56,53,12,64,78,53,76,50,50,43,66,52,45,53,28,31,43,66,24,75,41,83,78,52,74,69,57,46,43,47,46,18,62,76,69,73,44,63,64,65,62,43,55,65,90,57,84,70,82,82,70,87,74,85,78,87,77,80,87,76,78,85,132

Foldseek 3Di:
DDPPDDFDVLLQLLLCLLVVLCVVVVHDLCRLCVQLVHHSVVNVCSNRSVDGDDPSSLCSSCVVSVHDSCSSVPPPPDPDPDDPPPDDPPDDD